Protein AF-A0AAW0I556-F1 (afdb_monomer_lite)

InterPro domains:
  IPR001147 Large ribosomal subunit protein eL21 [PTHR20981] (21-87)

Sequence (87 aa):
MRIHKKGDTVDIKEIGTVQKEHIKHSKSRDSFLKRVKENNQKKKDAKEKGTWVQLKRQPVPPREAHFVRTSGTEPELLKPIPYEFMA

Radius of gyration: 26.7 Å; chains: 1; bounding box: 56×48×59 Å

Secondary structure (DSSP, 8-state):
-EEEEE-SSSEEEEE----GGG----HHHHHHHHHHHHHHHHHHHHHHHT-----S--PPPPPPP-----SS-PPP---PPPP----

Structure (mmCIF, N/CA/C/O backbone):
data_AF-A0AAW0I556-F1
#
_entry.id   AF-A0AAW0I556-F1
#
loop_
_atom_site.group_PDB
_atom_site.id
_atom_site.type_symbol
_atom_site.label_atom_id
_atom_site.label_alt_id
_atom_site.label_comp_id
_atom_site.label_asym_id
_atom_site.label_entity_id
_atom_site.label_seq_id
_atom_site.pdbx_PDB_ins_code
_atom_site.Cartn_x
_atom_site.Cartn_y
_atom_site.Cartn_z
_atom_site.occupancy
_atom_site.B_iso_or_equiv
_atom_site.auth_seq_id
_atom_site.auth_comp_id
_atom_site.auth_asym_id
_atom_site.auth_atom_id
_atom_site.pdbx_PDB_model_num
ATOM 1 N N . MET A 1 1 ? -5.702 -2.415 28.832 1.00 83.44 1 MET A N 1
ATOM 2 C CA . MET A 1 1 ? -5.575 -2.645 27.375 1.00 83.44 1 MET A CA 1
ATOM 3 C C . MET A 1 1 ? -6.145 -4.020 27.053 1.00 83.44 1 MET A C 1
ATOM 5 O O . MET A 1 1 ? -5.840 -4.952 27.781 1.00 83.44 1 MET A O 1
ATOM 9 N N . ARG A 1 2 ? -7.007 -4.157 26.036 1.00 89.69 2 ARG A N 1
ATOM 10 C CA . ARG A 1 2 ? -7.476 -5.486 25.599 1.00 89.69 2 ARG A CA 1
ATOM 11 C C . ARG A 1 2 ? -6.420 -6.096 24.690 1.00 89.69 2 ARG A C 1
ATOM 13 O O . ARG A 1 2 ? -6.007 -5.432 23.741 1.00 89.69 2 ARG A O 1
ATOM 20 N N . ILE A 1 3 ? -5.996 -7.311 24.991 1.00 91.12 3 ILE A N 1
ATOM 21 C CA . ILE A 1 3 ? -4.942 -8.015 24.263 1.00 91.12 3 ILE A CA 1
ATOM 22 C C . ILE A 1 3 ? -5.509 -9.367 23.842 1.00 91.12 3 ILE A C 1
ATOM 24 O O . ILE A 1 3 ? -6.248 -9.992 24.597 1.00 91.12 3 ILE A O 1
ATOM 28 N N . HIS A 1 4 ? -5.204 -9.780 22.617 1.00 91.88 4 HIS A N 1
ATOM 29 C CA . HIS A 1 4 ? -5.507 -11.123 22.143 1.00 91.88 4 HIS A CA 1
ATOM 30 C C . HIS A 1 4 ? -4.228 -11.949 22.220 1.00 91.88 4 HIS A C 1
ATOM 32 O O . HIS A 1 4 ? -3.206 -11.551 21.654 1.00 91.88 4 HIS A O 1
ATOM 38 N N . LYS A 1 5 ? -4.284 -13.063 22.946 1.00 90.44 5 LYS A N 1
ATOM 39 C CA . LYS A 1 5 ? -3.195 -14.027 23.065 1.00 90.44 5 LYS A CA 1
ATOM 40 C C . LYS A 1 5 ? -3.582 -15.287 22.303 1.00 90.44 5 LYS A C 1
ATOM 42 O O . LYS A 1 5 ? -4.694 -15.785 22.463 1.00 90.44 5 LYS A O 1
ATOM 47 N N . LYS A 1 6 ? -2.666 -15.790 21.477 1.00 92.75 6 LYS A N 1
ATOM 48 C CA . LYS A 1 6 ? -2.888 -17.016 20.712 1.00 92.75 6 LYS A CA 1
ATOM 49 C C . LYS A 1 6 ? -2.925 -18.216 21.658 1.00 92.75 6 LYS A C 1
ATOM 51 O O . LYS A 1 6 ? -1.972 -18.412 22.410 1.00 92.75 6 LYS A O 1
ATOM 56 N N . GLY A 1 7 ? -4.027 -18.960 21.643 1.00 87.88 7 GLY A N 1
ATOM 57 C CA . GLY A 1 7 ? -4.158 -20.253 22.317 1.00 87.88 7 GLY A CA 1
ATOM 58 C C . GLY A 1 7 ? -4.030 -21.414 21.329 1.00 87.88 7 GLY A C 1
ATOM 59 O O . GLY A 1 7 ? -3.893 -21.198 20.124 1.00 87.88 7 GLY A O 1
ATOM 60 N N . ASP A 1 8 ? -4.099 -22.645 21.838 1.00 86.69 8 ASP A N 1
ATOM 61 C CA . ASP A 1 8 ? -3.912 -23.858 21.025 1.00 86.69 8 ASP A CA 1
ATOM 62 C C . ASP A 1 8 ? -5.053 -24.088 20.022 1.00 86.69 8 ASP A C 1
ATOM 64 O O . ASP A 1 8 ? -4.836 -24.610 18.932 1.00 86.69 8 ASP A O 1
ATOM 68 N N . THR A 1 9 ? -6.275 -23.673 20.370 1.00 86.62 9 THR A N 1
ATOM 69 C CA . THR A 1 9 ? -7.464 -23.820 19.507 1.00 86.62 9 THR A CA 1
ATOM 70 C C . THR A 1 9 ? -8.124 -22.484 19.178 1.00 86.62 9 THR A C 1
ATOM 72 O O . THR A 1 9 ? -8.626 -22.299 18.073 1.00 86.62 9 THR A O 1
ATOM 75 N N . VAL A 1 10 ? -8.128 -21.540 20.122 1.00 90.94 10 VAL A N 1
ATOM 76 C CA . VAL A 1 10 ? -8.766 -20.227 19.972 1.00 90.94 10 VAL A CA 1
ATOM 77 C C . VAL A 1 10 ? -7.902 -19.128 20.576 1.00 90.94 10 VAL A C 1
ATOM 79 O O . VAL A 1 10 ? -7.171 -19.353 21.540 1.00 90.94 10 VAL A O 1
ATOM 82 N N . ASP A 1 11 ? -8.021 -17.920 20.031 1.00 89.62 11 ASP A N 1
ATOM 83 C CA . ASP A 1 11 ? -7.411 -16.732 20.620 1.00 89.62 11 ASP A CA 1
ATOM 84 C C . ASP A 1 11 ? -8.187 -16.297 21.872 1.00 89.62 11 ASP A C 1
ATOM 86 O O . ASP A 1 11 ? -9.404 -16.092 21.836 1.00 89.62 11 ASP A O 1
ATOM 90 N N . ILE A 1 12 ? -7.472 -16.099 22.978 1.00 90.50 12 ILE A N 1
ATOM 91 C CA . ILE A 1 12 ? -8.034 -15.679 24.263 1.00 90.50 12 ILE A CA 1
ATOM 92 C C . ILE A 1 12 ? -7.923 -14.160 24.376 1.00 90.50 12 ILE A C 1
ATOM 94 O O . ILE A 1 12 ? -6.872 -13.565 24.123 1.00 90.50 12 ILE A O 1
ATOM 98 N N . LYS A 1 13 ? -9.028 -13.510 24.747 1.00 91.75 13 LYS A N 1
ATOM 99 C CA . LYS A 1 13 ? -9.088 -12.062 24.954 1.00 91.75 13 LYS A CA 1
ATOM 100 C C . LYS A 1 13 ? -8.890 -11.735 26.428 1.00 91.75 13 LYS A C 1
ATOM 102 O O . LYS A 1 13 ? -9.742 -12.045 27.253 1.00 91.75 13 LYS A O 1
ATOM 107 N N . GLU A 1 14 ? -7.816 -11.026 26.730 1.00 89.12 14 GLU A N 1
ATOM 108 C CA . GLU A 1 14 ? -7.434 -10.651 28.089 1.00 89.12 14 GLU A CA 1
ATOM 109 C C . GLU A 1 14 ? -7.490 -9.131 28.283 1.00 89.12 14 GLU A C 1
ATOM 111 O O . GLU A 1 14 ? -7.405 -8.342 27.331 1.00 89.12 14 GLU A O 1
ATOM 116 N N . ILE A 1 15 ? -7.635 -8.702 29.538 1.00 90.19 15 ILE A N 1
ATOM 117 C CA . ILE A 1 15 ? -7.522 -7.297 29.938 1.00 90.19 15 ILE A CA 1
ATOM 118 C C . ILE A 1 15 ? -6.219 -7.145 30.721 1.00 90.19 15 ILE A C 1
ATOM 120 O O . ILE A 1 15 ? -6.140 -7.532 31.879 1.00 90.19 15 ILE A O 1
ATOM 124 N N . GLY A 1 16 ? -5.206 -6.559 30.083 1.00 86.00 16 GLY A N 1
ATOM 125 C CA . GLY A 1 16 ? -3.915 -6.277 30.710 1.00 86.00 16 GLY A CA 1
ATOM 126 C C . GLY A 1 16 ? -3.832 -4.855 31.260 1.00 86.00 16 GLY A C 1
ATOM 127 O O . GLY A 1 16 ? -4.277 -3.898 30.610 1.00 86.00 16 GLY A O 1
ATOM 128 N N . THR A 1 17 ? -3.226 -4.696 32.431 1.00 91.00 17 THR A N 1
ATOM 129 C CA . THR A 1 17 ? -2.749 -3.408 32.946 1.00 91.00 17 THR A CA 1
ATOM 130 C C . THR A 1 17 ? -1.291 -3.232 32.520 1.00 91.00 17 THR A C 1
ATOM 132 O O . THR A 1 17 ? -0.478 -4.138 32.648 1.00 91.00 17 THR A O 1
ATOM 135 N N . VAL A 1 18 ? -0.963 -2.084 31.929 1.00 89.44 18 VAL A N 1
ATOM 136 C CA . VAL A 1 18 ? 0.388 -1.780 31.435 1.00 89.44 18 VAL A CA 1
ATOM 137 C C . VAL A 1 18 ? 0.679 -0.331 31.800 1.00 89.44 18 VAL A C 1
ATOM 139 O O . VAL A 1 18 ? -0.189 0.527 31.620 1.00 89.44 18 VAL A O 1
ATOM 142 N N . GLN A 1 19 ? 1.864 -0.055 32.344 1.00 92.62 19 GLN A N 1
ATOM 143 C CA . GLN A 1 19 ? 2.257 1.313 32.687 1.00 92.62 19 GLN A CA 1
ATOM 144 C C . GLN A 1 19 ? 2.558 2.122 31.417 1.00 92.62 19 GLN A C 1
ATOM 146 O O . GLN A 1 19 ? 2.968 1.565 30.397 1.00 92.62 19 GLN A O 1
ATOM 151 N N . LYS A 1 20 ? 2.360 3.442 31.466 1.00 91.19 20 LYS A N 1
ATOM 152 C CA . LYS A 1 20 ? 2.463 4.329 30.293 1.00 91.19 20 LYS A CA 1
ATOM 153 C C . LYS A 1 20 ? 3.857 4.331 29.650 1.00 91.19 20 LYS A C 1
ATOM 155 O O . LYS A 1 20 ? 3.960 4.509 28.442 1.00 91.19 20 LYS A O 1
ATOM 160 N N . GLU A 1 21 ? 4.906 4.081 30.427 1.00 95.19 21 GLU A N 1
ATOM 161 C CA . GLU A 1 21 ? 6.311 4.018 30.006 1.00 95.19 21 GLU A CA 1
ATOM 162 C C . GLU A 1 21 ? 6.568 2.840 29.050 1.00 95.19 21 GLU A C 1
ATOM 164 O O . GLU A 1 21 ? 7.432 2.908 28.177 1.00 95.19 21 GLU A O 1
ATOM 169 N N . HIS A 1 22 ? 5.765 1.780 29.172 1.00 92.06 22 HIS A N 1
ATOM 170 C CA . HIS A 1 22 ? 5.849 0.569 28.357 1.00 92.06 22 HIS A CA 1
ATOM 171 C C . HIS A 1 22 ? 4.930 0.615 27.125 1.00 92.06 22 HIS A C 1
ATOM 173 O O . HIS A 1 22 ? 4.848 -0.358 26.374 1.00 92.06 22 HIS A O 1
ATOM 179 N N . ILE A 1 23 ? 4.219 1.727 26.903 1.00 91.62 23 ILE A N 1
ATOM 180 C CA . ILE A 1 23 ? 3.249 1.875 25.815 1.00 91.62 23 ILE A CA 1
ATOM 181 C C . ILE A 1 23 ? 3.753 2.913 24.813 1.00 91.62 23 ILE A C 1
ATOM 183 O O . ILE A 1 23 ? 4.141 4.024 25.162 1.00 91.62 23 ILE A O 1
ATOM 187 N N . LYS A 1 24 ? 3.683 2.566 23.526 1.00 92.94 24 LYS A N 1
ATOM 188 C CA . LYS A 1 24 ? 3.890 3.497 22.411 1.00 92.94 24 LYS A CA 1
ATOM 189 C C . LYS A 1 24 ? 2.668 3.481 21.499 1.00 92.94 24 LYS A C 1
ATOM 191 O O . LYS A 1 24 ? 2.011 2.454 21.341 1.00 92.94 24 LYS A O 1
ATOM 196 N N . HIS A 1 25 ? 2.372 4.621 20.882 1.00 92.12 25 HIS A N 1
ATOM 197 C CA . HIS A 1 25 ? 1.267 4.728 19.932 1.00 92.12 25 HIS A CA 1
ATOM 198 C C . HIS A 1 25 ? 1.542 3.914 18.661 1.00 92.12 25 HIS A C 1
ATOM 200 O O . HIS A 1 25 ? 2.657 3.904 18.134 1.00 92.12 25 HIS A O 1
ATOM 206 N N . SER A 1 26 ? 0.504 3.246 18.152 1.00 94.25 26 SER A N 1
ATOM 207 C CA . SER A 1 26 ? 0.597 2.446 16.931 1.00 94.25 26 SER A CA 1
ATOM 208 C C . SER A 1 26 ? 0.427 3.301 15.675 1.00 94.25 26 SER A C 1
ATOM 210 O O . SER A 1 26 ? -0.644 3.853 15.418 1.00 94.25 26 SER A O 1
ATOM 212 N N . LYS A 1 27 ? 1.455 3.308 14.821 1.00 95.31 27 LYS A N 1
ATOM 213 C CA . LYS A 1 27 ? 1.459 4.044 13.544 1.00 95.31 27 LYS A CA 1
ATOM 214 C C . LYS A 1 27 ? 0.497 3.463 12.492 1.00 95.31 27 LYS A C 1
ATOM 216 O O . LYS A 1 27 ? 0.166 4.135 11.511 1.00 95.31 27 LYS A O 1
ATOM 221 N N . SER A 1 28 ? 0.019 2.225 12.668 1.00 95.06 28 SER A N 1
ATOM 222 C CA . SER A 1 28 ? -0.928 1.608 11.725 1.00 95.06 28 SER A CA 1
ATOM 223 C C . SER A 1 28 ? -2.297 2.298 11.762 1.00 95.06 28 SER A C 1
ATOM 225 O O . SER A 1 28 ? -2.901 2.537 10.716 1.00 95.06 28 SER A O 1
ATOM 227 N N . ARG A 1 29 ? -2.753 2.711 12.952 1.00 95.50 29 ARG A N 1
ATOM 228 C CA . ARG A 1 29 ? -3.985 3.494 13.131 1.00 95.50 29 ARG A CA 1
ATOM 229 C C . ARG A 1 29 ? -3.852 4.877 12.495 1.00 95.50 29 ARG A C 1
ATOM 231 O O . ARG A 1 29 ? -4.762 5.298 11.783 1.00 95.50 29 ARG A O 1
ATOM 238 N N . ASP A 1 30 ? -2.719 5.543 12.702 1.00 95.94 30 ASP A N 1
ATOM 239 C CA . ASP A 1 30 ? -2.476 6.894 12.187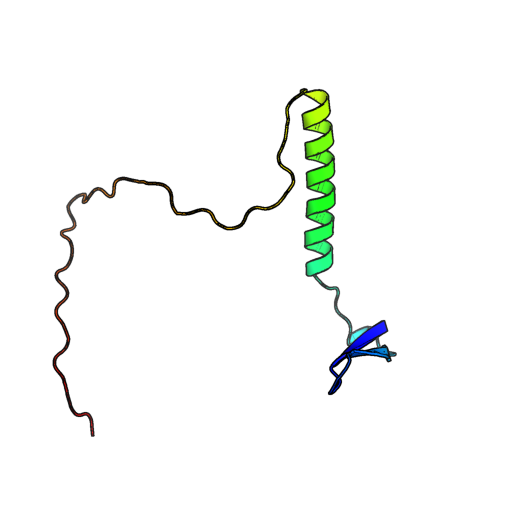 1.00 95.94 30 ASP A CA 1
ATOM 240 C C . ASP A 1 30 ? -2.510 6.937 10.659 1.00 95.94 30 ASP A C 1
ATOM 242 O O . ASP A 1 30 ? -3.188 7.780 10.071 1.00 95.94 30 ASP A O 1
ATOM 246 N N . SER A 1 31 ? -1.831 5.995 9.997 1.00 95.94 31 SER A N 1
ATOM 247 C CA . SER A 1 31 ? -1.857 5.894 8.530 1.00 95.94 31 SER A CA 1
ATOM 248 C C . SER A 1 31 ? -3.261 5.598 7.986 1.00 95.94 31 SER A C 1
ATOM 250 O O . SER A 1 31 ? -3.666 6.165 6.968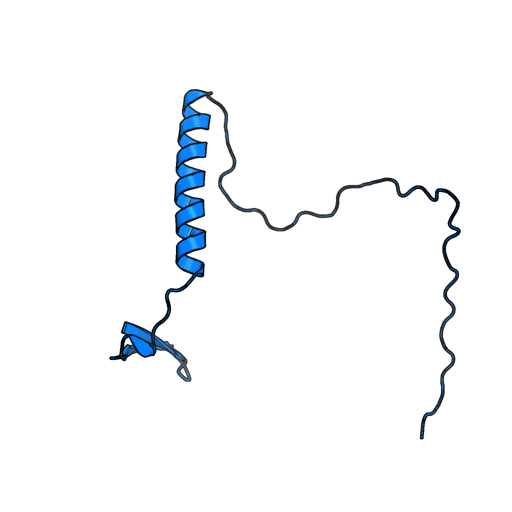 1.00 95.94 31 SER A O 1
ATOM 252 N N . PHE A 1 32 ? -4.048 4.772 8.683 1.00 96.56 32 PHE A N 1
ATOM 253 C CA . PHE A 1 32 ? -5.449 4.539 8.336 1.00 96.56 32 PHE A CA 1
ATOM 254 C C . PHE A 1 32 ? -6.291 5.817 8.454 1.00 96.56 32 PHE A C 1
ATOM 256 O O . PHE A 1 32 ? -7.030 6.140 7.524 1.00 96.56 32 PHE A O 1
ATOM 263 N N . LEU A 1 33 ? -6.170 6.557 9.560 1.00 96.69 33 LEU A N 1
ATOM 264 C CA . LEU A 1 33 ? -6.938 7.785 9.792 1.00 96.69 33 LEU A CA 1
ATOM 265 C C . LEU A 1 33 ? -6.592 8.886 8.783 1.00 96.69 33 LEU A C 1
ATOM 267 O O . LEU A 1 33 ? -7.503 9.529 8.257 1.00 96.69 33 LEU A O 1
ATOM 271 N N . LYS A 1 34 ? -5.305 9.053 8.450 1.00 96.69 34 LYS A N 1
ATOM 272 C CA . LYS A 1 34 ? -4.861 9.965 7.382 1.00 96.69 34 LYS A CA 1
ATOM 273 C C . LYS A 1 34 ? -5.543 9.631 6.052 1.00 96.69 34 LYS A C 1
ATOM 275 O O . LYS A 1 34 ? -6.172 10.498 5.450 1.00 96.69 34 LYS A O 1
ATOM 280 N N . ARG A 1 35 ? -5.552 8.350 5.670 1.00 96.69 35 ARG A N 1
ATOM 281 C CA . ARG A 1 35 ? -6.219 7.881 4.446 1.00 96.69 35 ARG A CA 1
ATOM 282 C C . ARG A 1 35 ? -7.736 8.082 4.467 1.00 96.69 35 ARG A C 1
ATOM 284 O O . ARG A 1 35 ? -8.314 8.410 3.437 1.00 96.69 35 ARG A O 1
ATOM 291 N N . VAL A 1 36 ? -8.402 7.893 5.609 1.00 97.12 36 VAL A N 1
ATOM 292 C CA . VAL A 1 36 ? -9.847 8.172 5.736 1.00 97.12 36 VAL A CA 1
ATOM 293 C C . VAL A 1 36 ? -10.131 9.652 5.482 1.00 97.12 36 VAL A C 1
ATOM 295 O O . VAL A 1 36 ? -11.055 9.973 4.735 1.00 97.12 36 VAL A O 1
ATOM 298 N N . LYS A 1 37 ? -9.315 10.550 6.046 1.00 97.00 37 LYS A N 1
ATOM 299 C CA . LYS A 1 37 ? -9.443 11.996 5.830 1.00 97.00 37 LYS A CA 1
ATOM 300 C C . LYS A 1 37 ? -9.245 12.364 4.355 1.00 97.00 37 LYS A C 1
ATOM 302 O O . LYS A 1 37 ? -10.090 13.052 3.790 1.00 97.00 37 LYS A O 1
ATOM 307 N N . GLU A 1 38 ? -8.188 11.857 3.726 1.00 96.62 38 GLU A N 1
ATOM 308 C CA . GLU A 1 38 ? -7.900 12.085 2.301 1.00 96.62 38 GLU A CA 1
ATOM 309 C C . GLU A 1 38 ? -9.009 11.548 1.387 1.00 96.62 38 GLU A C 1
ATOM 311 O O . GLU A 1 38 ? -9.451 12.240 0.471 1.00 96.62 38 GLU A O 1
ATOM 316 N N . ASN A 1 39 ? -9.507 10.336 1.648 1.00 97.06 39 ASN A N 1
ATOM 317 C CA . ASN A 1 39 ? -10.594 9.743 0.869 1.00 97.06 39 ASN A CA 1
ATOM 318 C C . ASN A 1 39 ? -11.895 10.544 0.995 1.00 97.06 39 ASN A C 1
ATOM 320 O O . ASN A 1 39 ? -12.607 10.709 0.006 1.00 97.06 39 ASN A O 1
ATOM 324 N N . ASN A 1 40 ? -12.203 11.052 2.191 1.00 96.19 40 ASN A N 1
ATOM 325 C CA . ASN A 1 40 ? -13.375 11.898 2.404 1.00 96.19 40 ASN A CA 1
ATOM 326 C C . ASN A 1 40 ? -13.266 13.222 1.643 1.00 96.19 40 ASN A C 1
ATOM 328 O O . ASN A 1 40 ? -14.269 13.666 1.089 1.00 96.19 40 ASN A O 1
ATOM 332 N N . GLN A 1 41 ? -12.072 13.819 1.573 1.00 96.06 41 GLN A N 1
ATOM 333 C CA . GLN A 1 41 ? -11.846 15.019 0.768 1.00 96.06 41 GLN A CA 1
ATOM 334 C C . GLN A 1 41 ? -12.031 14.724 -0.724 1.00 96.06 41 GLN A C 1
ATOM 336 O O . GLN A 1 41 ? -12.879 15.336 -1.362 1.00 96.06 41 GLN A O 1
ATOM 341 N N . LYS A 1 42 ? -11.359 13.688 -1.247 1.00 95.44 42 LYS A N 1
ATOM 342 C CA . LYS A 1 42 ? -11.497 13.266 -2.652 1.00 95.44 42 LYS A CA 1
ATOM 343 C C . LYS A 1 42 ? -12.946 12.969 -3.030 1.00 95.44 42 LYS A C 1
ATOM 345 O O . LYS A 1 42 ? -13.365 13.281 -4.136 1.00 95.44 42 LYS A O 1
ATOM 350 N N . LYS A 1 43 ? -13.724 12.382 -2.115 1.00 95.62 43 LYS A N 1
ATOM 351 C CA . LYS A 1 43 ? -15.152 12.115 -2.326 1.00 95.62 43 LYS A CA 1
ATOM 352 C C . LYS A 1 43 ? -15.975 13.403 -2.441 1.00 95.62 43 LYS A C 1
ATOM 354 O O . LYS A 1 43 ? -16.905 13.435 -3.241 1.00 95.62 43 LYS A O 1
ATOM 359 N N . LYS A 1 44 ? -15.664 14.432 -1.646 1.00 96.31 44 LYS A N 1
ATOM 360 C CA . LYS A 1 44 ? -16.315 15.749 -1.740 1.00 96.31 44 LYS A CA 1
ATOM 361 C C . LYS A 1 44 ? -15.959 16.433 -3.057 1.00 96.31 44 LYS A C 1
ATOM 363 O O . LYS A 1 44 ? -16.867 16.755 -3.811 1.00 96.31 44 LYS A O 1
ATOM 368 N N . ASP A 1 45 ? -14.671 16.512 -3.381 1.00 95.06 45 ASP A N 1
ATOM 369 C CA . ASP A 1 45 ? -14.188 17.155 -4.609 1.00 95.06 45 ASP A CA 1
ATOM 370 C C . ASP A 1 45 ? -14.746 16.470 -5.868 1.00 95.06 45 ASP A C 1
ATOM 372 O O . ASP A 1 45 ? -15.128 17.126 -6.833 1.00 95.06 45 ASP A O 1
ATOM 376 N N . ALA A 1 46 ? -14.823 15.135 -5.861 1.00 94.75 46 ALA A N 1
ATOM 377 C CA . ALA A 1 46 ? -15.408 14.349 -6.945 1.00 94.75 46 ALA A CA 1
ATOM 378 C C . ALA A 1 46 ? -16.915 14.605 -7.089 1.00 94.75 46 ALA A C 1
ATOM 380 O O . ALA A 1 46 ? -17.421 14.723 -8.202 1.00 94.75 46 ALA A O 1
ATOM 381 N N . LYS A 1 47 ? -17.630 14.757 -5.965 1.00 94.94 47 LYS A N 1
ATOM 382 C CA . LYS A 1 47 ? -19.056 15.106 -5.967 1.00 94.94 47 LYS A CA 1
ATOM 383 C C . LYS A 1 47 ? -19.294 16.512 -6.521 1.00 94.94 47 LYS A C 1
ATOM 385 O O . LYS A 1 47 ? -20.233 16.691 -7.285 1.00 94.94 47 LYS A O 1
ATOM 390 N N . GLU A 1 48 ? -18.455 17.478 -6.159 1.00 95.25 48 GLU A N 1
ATOM 391 C CA . GLU A 1 48 ? -18.529 18.857 -6.665 1.00 95.25 48 GLU A CA 1
ATOM 392 C C . GLU A 1 48 ? -18.216 18.933 -8.163 1.00 95.25 48 GLU A C 1
ATOM 394 O O . GLU A 1 48 ? -18.913 19.614 -8.908 1.00 95.25 48 GLU A O 1
ATOM 399 N N . LYS A 1 49 ? -17.207 18.185 -8.624 1.00 95.19 49 LYS A N 1
ATOM 400 C CA . LYS A 1 49 ? -16.819 18.117 -10.042 1.00 95.19 49 LYS A CA 1
ATOM 401 C C . LYS A 1 49 ? -17.712 17.195 -10.881 1.00 95.19 49 LYS A C 1
ATOM 403 O O . LYS A 1 49 ? -17.559 17.158 -12.097 1.00 95.19 49 LYS A O 1
ATOM 408 N N . GLY A 1 50 ? -18.588 16.413 -10.248 1.00 93.44 50 GLY A N 1
ATOM 409 C CA . GLY A 1 50 ? -19.410 15.394 -10.907 1.00 93.44 50 GLY A CA 1
ATOM 410 C C . GLY A 1 50 ? -18.616 14.215 -11.485 1.00 93.44 50 GLY A C 1
ATOM 411 O O . GLY A 1 50 ? -19.135 13.483 -12.323 1.00 93.44 50 GLY A O 1
ATOM 412 N N . THR A 1 51 ? -17.363 14.018 -11.068 1.00 94.00 51 THR A N 1
ATOM 413 C CA . THR A 1 51 ? -16.502 12.937 -11.563 1.00 94.00 51 THR A CA 1
ATOM 414 C C . THR A 1 51 ? -16.547 11.724 -10.640 1.00 94.00 51 THR A C 1
ATOM 416 O O . THR A 1 51 ? -16.746 11.830 -9.431 1.00 94.00 51 THR A O 1
ATOM 419 N N . TRP A 1 52 ? -16.354 10.531 -11.200 1.00 92.69 52 TRP A N 1
ATOM 420 C CA . TRP A 1 52 ? -16.223 9.313 -10.405 1.00 92.69 52 TRP A CA 1
ATOM 421 C C . TRP A 1 52 ? -14.757 9.078 -10.021 1.00 92.69 52 TRP A C 1
ATOM 423 O O . TRP A 1 52 ? -13.863 9.192 -10.857 1.00 92.69 52 TRP A O 1
ATOM 433 N N . VAL A 1 53 ? -14.501 8.733 -8.754 1.00 94.88 53 VAL A N 1
ATOM 434 C CA . VAL A 1 53 ? -13.152 8.479 -8.223 1.00 94.88 53 VAL A CA 1
ATOM 435 C C . VAL A 1 53 ? -13.092 7.126 -7.522 1.00 94.88 53 VAL A C 1
ATOM 437 O O . VAL A 1 53 ? -13.902 6.815 -6.645 1.00 94.88 53 VAL A O 1
ATOM 440 N N . GLN A 1 54 ? -12.056 6.347 -7.834 1.00 94.81 54 GLN A N 1
ATOM 441 C CA . GLN A 1 54 ? -11.759 5.096 -7.146 1.00 94.81 54 GLN A CA 1
ATOM 442 C C . GLN A 1 54 ? -11.055 5.345 -5.801 1.00 94.81 54 GLN A C 1
ATOM 444 O O . GLN A 1 54 ? -9.912 5.790 -5.746 1.00 94.81 54 GLN A O 1
ATOM 449 N N . LEU A 1 55 ? -11.727 5.012 -4.693 1.00 94.81 55 LEU A N 1
ATOM 450 C CA . LEU A 1 55 ? -11.208 5.205 -3.323 1.00 94.81 55 LEU A CA 1
ATOM 451 C C . LEU A 1 55 ? -10.564 3.947 -2.712 1.00 94.81 55 LEU A C 1
ATOM 453 O O . LEU A 1 55 ? -9.949 4.008 -1.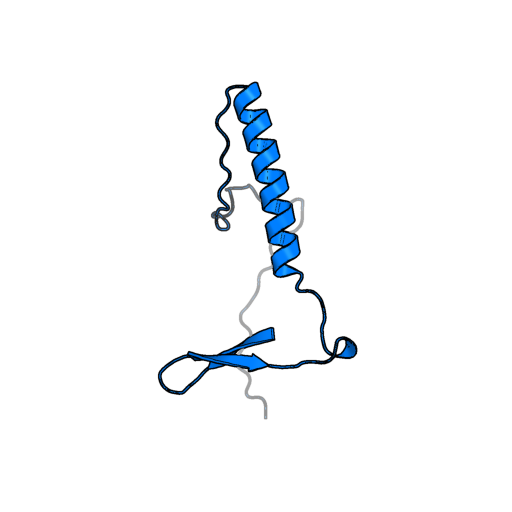639 1.00 94.81 55 LEU A O 1
ATOM 457 N N . LYS A 1 56 ? -10.748 2.789 -3.356 1.00 94.62 56 LYS A N 1
ATOM 458 C CA . LYS A 1 56 ? -10.179 1.508 -2.921 1.00 94.62 56 LYS A CA 1
ATOM 459 C C . LYS A 1 56 ? -8.720 1.406 -3.368 1.00 94.62 56 LYS A C 1
ATOM 461 O O . LYS A 1 56 ? -8.370 1.827 -4.466 1.00 94.62 56 LYS A O 1
ATOM 466 N N . ARG A 1 57 ? -7.881 0.818 -2.511 1.00 94.00 57 ARG A N 1
ATOM 467 C CA . ARG A 1 57 ? -6.490 0.489 -2.850 1.00 94.00 57 ARG A CA 1
ATOM 468 C C . ARG A 1 57 ? -6.487 -0.718 -3.782 1.00 94.00 57 ARG A C 1
ATOM 470 O O . ARG A 1 57 ? -7.256 -1.645 -3.547 1.00 94.00 57 ARG A O 1
ATOM 477 N N . GLN A 1 58 ? -5.611 -0.697 -4.776 1.00 94.94 58 GLN A N 1
ATOM 478 C CA . GLN A 1 58 ? -5.347 -1.843 -5.641 1.00 94.94 58 GLN A CA 1
ATOM 479 C C . GLN A 1 58 ? -3.994 -2.463 -5.277 1.00 94.94 58 GLN A C 1
ATOM 481 O O . GLN A 1 58 ? -3.122 -1.743 -4.772 1.00 94.94 58 GLN A O 1
ATOM 486 N N . PRO A 1 59 ? -3.817 -3.779 -5.478 1.00 96.00 59 PRO A N 1
ATOM 487 C CA . PRO A 1 59 ? -2.494 -4.384 -5.450 1.00 96.00 59 PRO A CA 1
ATOM 488 C C . PRO A 1 59 ? -1.624 -3.800 -6.569 1.00 96.00 59 PRO A C 1
ATOM 490 O O . PRO A 1 59 ? -2.113 -3.110 -7.464 1.00 96.00 59 PRO A O 1
ATOM 493 N N . VAL A 1 60 ? -0.324 -4.075 -6.504 1.00 96.50 60 VAL A N 1
ATOM 494 C CA . VAL A 1 60 ? 0.605 -3.658 -7.556 1.00 96.50 60 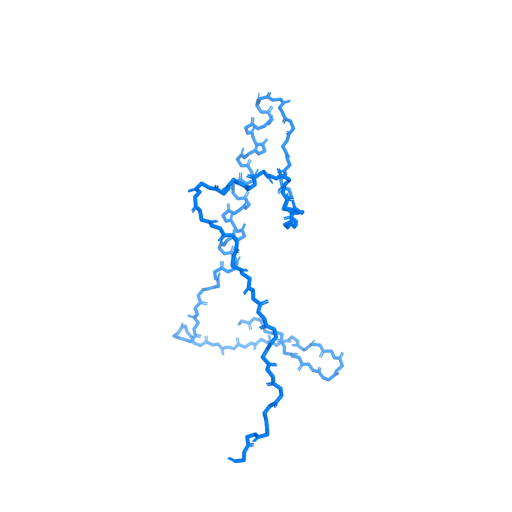VAL A CA 1
ATOM 495 C C . VAL A 1 60 ? 0.187 -4.338 -8.868 1.00 96.50 60 VAL A C 1
ATOM 497 O O . VAL A 1 60 ? 0.120 -5.570 -8.893 1.00 96.50 60 VAL A O 1
ATOM 500 N N . PRO A 1 61 ? -0.137 -3.573 -9.928 1.00 95.31 61 PRO A N 1
ATOM 501 C CA . PRO A 1 61 ? -0.446 -4.153 -11.228 1.00 95.31 61 PRO A CA 1
ATOM 502 C C . PRO A 1 61 ? 0.831 -4.702 -11.890 1.00 95.31 61 PRO A C 1
ATOM 504 O O . PRO A 1 61 ? 1.942 -4.360 -11.469 1.00 95.31 61 PRO A O 1
ATOM 507 N N . PRO A 1 62 ? 0.706 -5.532 -12.942 1.00 97.25 62 PRO A N 1
ATOM 508 C CA . PRO A 1 62 ? 1.840 -5.880 -13.792 1.00 97.25 62 PRO A CA 1
ATOM 509 C C . PRO A 1 62 ? 2.562 -4.623 -14.288 1.00 97.25 62 PRO A C 1
ATOM 511 O O . PRO A 1 62 ? 1.930 -3.595 -14.537 1.00 97.25 62 PRO A O 1
ATOM 514 N N . ARG A 1 63 ? 3.892 -4.700 -14.421 1.00 95.38 63 ARG A N 1
ATOM 515 C CA . ARG A 1 63 ? 4.678 -3.583 -14.957 1.00 95.38 63 ARG A CA 1
ATOM 516 C C . ARG A 1 63 ? 4.208 -3.275 -16.376 1.00 95.38 63 ARG A C 1
ATOM 518 O O . ARG A 1 63 ? 4.020 -4.191 -17.173 1.00 95.38 63 ARG A O 1
ATOM 525 N N . GLU A 1 64 ? 4.044 -1.994 -16.677 1.00 94.75 64 GLU A N 1
ATOM 526 C CA . GLU A 1 64 ? 3.662 -1.555 -18.015 1.00 94.75 64 GLU A CA 1
ATOM 527 C C . GLU A 1 64 ? 4.774 -1.858 -19.028 1.00 94.75 64 GLU A C 1
ATOM 529 O O . GLU A 1 64 ? 5.972 -1.857 -18.708 1.00 94.75 64 GLU A O 1
ATOM 534 N N . ALA A 1 65 ? 4.359 -2.131 -20.266 1.00 95.81 65 ALA A N 1
ATOM 535 C CA . ALA A 1 65 ? 5.280 -2.332 -21.370 1.00 95.81 65 ALA A CA 1
ATOM 536 C C . ALA A 1 65 ? 6.073 -1.042 -21.616 1.00 95.81 65 ALA A C 1
ATOM 538 O O . ALA A 1 65 ? 5.504 0.040 -21.743 1.00 95.81 65 ALA A O 1
ATOM 539 N N . HIS A 1 66 ? 7.394 -1.162 -21.687 1.00 95.19 66 HIS A N 1
ATOM 540 C CA . HIS A 1 66 ? 8.289 -0.048 -21.970 1.00 95.19 66 HIS A CA 1
ATOM 541 C C . HIS A 1 66 ? 9.461 -0.530 -22.823 1.00 95.19 66 HIS A C 1
ATOM 543 O O . HIS A 1 66 ? 9.846 -1.698 -22.775 1.00 95.19 66 HIS A O 1
ATOM 549 N N . PHE A 1 67 ? 10.032 0.381 -23.610 1.00 93.31 67 PHE A N 1
ATOM 550 C CA . PHE A 1 67 ? 11.215 0.099 -24.413 1.00 93.31 67 PHE A CA 1
ATOM 551 C C . PHE A 1 67 ? 12.475 0.404 -23.610 1.00 93.31 67 PHE A C 1
ATOM 553 O O . PHE A 1 67 ? 12.660 1.528 -23.141 1.00 93.31 67 PHE A O 1
ATOM 560 N N . VAL A 1 68 ? 13.365 -0.580 -23.498 1.00 91.62 68 VAL A N 1
ATOM 561 C CA . VAL A 1 68 ? 14.704 -0.381 -22.941 1.00 91.62 68 VAL A CA 1
ATOM 562 C C . VAL A 1 68 ? 15.653 -0.101 -24.099 1.00 91.62 68 VAL A C 1
ATOM 564 O O . VAL A 1 68 ? 15.836 -0.942 -24.976 1.00 91.62 68 VAL A O 1
ATOM 567 N N . ARG A 1 69 ? 16.216 1.111 -24.134 1.00 90.50 69 ARG A N 1
ATOM 568 C CA . ARG A 1 69 ? 17.208 1.508 -25.138 1.00 90.50 69 ARG A CA 1
ATOM 569 C C . ARG A 1 69 ? 18.610 1.308 -24.589 1.00 90.50 69 ARG A C 1
ATOM 571 O O . ARG A 1 69 ? 18.924 1.770 -23.497 1.00 90.50 69 ARG A O 1
ATOM 578 N N . THR A 1 70 ? 19.458 0.705 -25.401 1.00 86.12 70 THR A N 1
ATOM 579 C CA . THR A 1 70 ? 20.861 0.467 -25.090 1.00 86.12 70 THR A CA 1
ATOM 580 C C . THR A 1 70 ? 21.692 1.619 -25.650 1.00 86.12 70 THR A C 1
ATOM 582 O O . THR A 1 70 ? 22.170 1.560 -26.779 1.00 86.12 70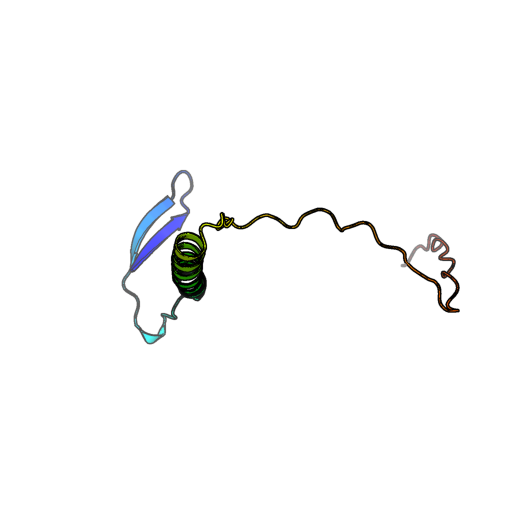 THR A O 1
ATOM 585 N N . SER A 1 71 ? 21.806 2.724 -24.910 1.00 79.88 71 SER A N 1
ATOM 586 C CA . SER A 1 71 ? 22.575 3.906 -25.333 1.00 79.88 71 SER A CA 1
ATOM 587 C C . SER A 1 71 ? 24.086 3.692 -25.156 1.00 79.88 71 SER A C 1
ATOM 589 O O . SER A 1 71 ? 24.731 4.413 -24.400 1.00 79.88 71 SER A O 1
ATOM 591 N N . GLY A 1 72 ? 24.635 2.670 -25.820 1.00 78.19 72 GLY A N 1
ATOM 592 C CA . GLY A 1 72 ? 26.075 2.388 -25.877 1.00 78.19 72 GLY A CA 1
ATOM 593 C C . GLY A 1 72 ? 26.618 1.364 -24.873 1.00 78.19 72 GLY A C 1
ATOM 594 O O . GLY A 1 72 ? 27.796 1.041 -24.945 1.00 78.19 72 GLY A O 1
ATOM 595 N N . THR A 1 73 ? 25.799 0.827 -23.963 1.00 85.44 73 THR A N 1
ATOM 596 C CA . THR A 1 73 ? 26.217 -0.234 -23.023 1.00 85.44 73 THR A CA 1
ATOM 597 C C . THR A 1 73 ? 25.777 -1.603 -23.517 1.00 85.44 73 THR A C 1
ATOM 599 O O . THR A 1 73 ? 24.617 -1.957 -23.356 1.00 85.44 73 THR A O 1
ATO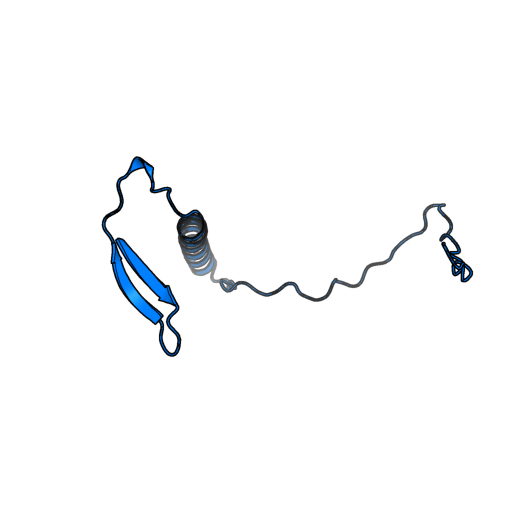M 602 N N . GLU A 1 74 ? 26.670 -2.389 -24.107 1.00 85.69 74 GLU A N 1
ATOM 603 C CA . GLU A 1 74 ? 26.319 -3.739 -24.561 1.00 85.69 74 GLU A CA 1
ATOM 604 C C . GLU A 1 74 ? 25.818 -4.622 -23.400 1.00 85.69 74 GLU A C 1
ATOM 606 O O . GLU A 1 74 ? 26.348 -4.535 -22.290 1.00 85.69 74 GLU A O 1
ATOM 611 N N . PRO A 1 75 ? 24.789 -5.466 -23.616 1.00 91.38 75 PRO A N 1
ATOM 612 C CA . PRO A 1 75 ? 24.356 -6.426 -22.609 1.00 91.38 75 PRO A CA 1
ATOM 613 C C . PRO A 1 75 ? 25.489 -7.392 -22.255 1.00 91.38 75 PRO A C 1
ATOM 615 O O . PRO A 1 75 ? 26.083 -8.014 -23.135 1.00 91.38 75 PRO A O 1
ATOM 618 N N . GLU A 1 76 ? 25.766 -7.545 -20.963 1.00 89.31 76 GLU A N 1
ATOM 619 C CA . GLU A 1 76 ? 26.820 -8.443 -20.499 1.00 89.31 76 GLU A CA 1
ATOM 620 C C . GLU A 1 76 ? 26.448 -9.914 -20.725 1.00 89.31 76 GLU A C 1
ATOM 622 O O . GLU A 1 76 ? 25.373 -10.382 -20.335 1.00 89.31 76 GLU A O 1
ATOM 627 N N . LEU A 1 77 ? 27.371 -10.671 -21.325 1.00 92.75 77 LEU A N 1
ATOM 628 C CA . LEU A 1 77 ? 27.247 -12.117 -21.464 1.00 92.75 77 LEU A CA 1
ATOM 629 C C . LEU A 1 77 ? 27.691 -12.807 -20.169 1.00 92.75 77 LEU A C 1
ATOM 631 O O . LEU A 1 77 ? 28.884 -12.982 -19.919 1.00 92.75 77 LEU A O 1
ATOM 635 N N . LEU A 1 78 ? 26.726 -13.255 -19.370 1.00 92.88 78 LEU A N 1
ATOM 636 C CA . LEU A 1 78 ? 26.989 -14.062 -18.179 1.00 92.88 78 LEU A CA 1
ATOM 637 C C . LEU A 1 78 ? 27.169 -15.540 -18.557 1.00 92.88 78 LEU A C 1
ATOM 639 O O . LEU A 1 78 ? 26.375 -16.097 -19.317 1.00 92.88 78 LEU A O 1
ATOM 643 N N . LYS A 1 79 ? 28.204 -16.188 -18.010 1.00 92.38 79 LYS A N 1
ATOM 644 C CA . LYS A 1 79 ? 28.458 -17.629 -18.173 1.00 92.38 79 LYS A CA 1
ATOM 645 C C . LYS A 1 79 ? 28.175 -18.370 -16.862 1.00 92.38 79 LYS A C 1
ATOM 647 O O . LYS A 1 79 ? 28.442 -17.811 -15.798 1.00 92.38 79 LYS A O 1
ATOM 652 N N . PRO A 1 80 ? 27.663 -19.614 -16.914 1.00 95.12 80 PRO A N 1
ATOM 653 C CA . PRO A 1 80 ? 27.549 -20.448 -15.726 1.00 95.12 80 PRO A CA 1
ATOM 654 C C . PRO A 1 80 ? 28.910 -20.629 -15.055 1.00 95.12 80 PRO A C 1
ATOM 656 O O . PRO A 1 80 ? 29.922 -20.818 -15.731 1.00 95.12 80 PRO A O 1
ATOM 659 N N . ILE A 1 81 ? 28.916 -20.596 -13.726 1.00 92.69 81 ILE A N 1
ATOM 660 C CA . ILE A 1 81 ? 30.099 -20.918 -12.929 1.00 92.69 81 ILE A CA 1
ATOM 661 C C . ILE A 1 81 ? 30.283 -22.447 -12.974 1.00 92.69 81 ILE A C 1
ATOM 663 O O . ILE A 1 81 ? 29.290 -23.168 -12.818 1.00 92.69 81 ILE A O 1
ATOM 667 N N . PRO A 1 82 ? 31.501 -22.964 -13.221 1.00 92.50 82 PRO A N 1
ATOM 668 C CA . PRO A 1 82 ? 31.759 -24.399 -13.171 1.00 92.50 82 PRO A CA 1
ATOM 669 C C . PRO A 1 82 ? 31.560 -24.955 -11.753 1.00 92.50 82 PRO A C 1
ATOM 671 O O . PRO A 1 82 ? 31.688 -24.242 -10.762 1.00 92.50 82 PRO A O 1
ATOM 674 N N . TYR A 1 83 ? 31.238 -26.246 -11.656 1.00 90.81 83 TYR A N 1
ATOM 675 C CA . TYR A 1 83 ? 31.136 -26.929 -10.367 1.00 90.81 83 TYR A CA 1
ATOM 676 C C . TYR A 1 83 ? 32.520 -27.064 -9.723 1.00 90.81 83 TYR A C 1
ATOM 678 O O . TYR A 1 83 ? 33.427 -27.638 -10.324 1.00 90.81 83 TYR A O 1
ATOM 686 N N . GLU A 1 84 ? 32.650 -26.588 -8.486 1.00 86.69 84 GLU A N 1
ATOM 687 C CA . GLU A 1 84 ? 33.851 -26.729 -7.666 1.00 86.69 84 GLU A CA 1
ATOM 688 C C . GLU A 1 84 ? 33.487 -27.381 -6.330 1.00 86.69 84 GLU A C 1
ATOM 690 O O . GLU A 1 84 ? 32.526 -26.989 -5.664 1.00 86.69 84 GLU A O 1
ATOM 695 N N . PHE A 1 85 ? 34.260 -28.392 -5.935 1.00 83.94 85 PHE A N 1
ATOM 696 C CA . PHE A 1 85 ? 34.172 -28.979 -4.604 1.00 83.94 85 PHE A CA 1
ATOM 697 C C . PHE A 1 85 ? 35.037 -28.145 -3.654 1.00 83.94 85 PHE A C 1
ATOM 699 O O . PHE A 1 85 ? 36.263 -28.200 -3.724 1.00 83.94 85 PHE A O 1
ATOM 706 N N . MET A 1 86 ? 34.401 -27.349 -2.796 1.00 79.25 86 MET A N 1
ATOM 707 C CA . MET A 1 86 ? 35.084 -26.590 -1.746 1.00 79.25 86 MET A CA 1
ATOM 708 C C . MET A 1 86 ? 35.154 -27.448 -0.476 1.00 79.25 86 MET A C 1
ATOM 710 O O . MET A 1 86 ? 34.111 -27.816 0.067 1.00 79.25 86 MET A O 1
ATOM 714 N N . ALA A 1 87 ? 36.375 -27.784 -0.049 1.00 71.88 87 ALA A N 1
ATOM 715 C CA . ALA A 1 87 ? 36.690 -28.487 1.198 1.00 71.88 87 ALA A CA 1
ATOM 716 C C . ALA A 1 87 ? 37.177 -27.508 2.272 1.00 71.88 87 ALA A C 1
ATOM 718 O O . ALA A 1 87 ? 37.871 -26.534 1.896 1.00 71.88 87 ALA A O 1
#

pLDDT: mean 92.12, std 4.7, range [71.88, 97.25]

Foldseek 3Di:
DWDWDDDPPDTDTDDDDDDPVPDDDDVVVVVVVVLVVVLVVVVVVCVVVVHDDDSDDDDDDPDDDDDDDDPPDDDDDDDDDDDDDDD

Organism: Myodes glareolus (NCBI:txid447135)